Protein AF-A0A7V0R4D4-F1 (afdb_monomer)

Solvent-accessible surface area (backbone atoms only — not comparable to full-atom values): 4425 Å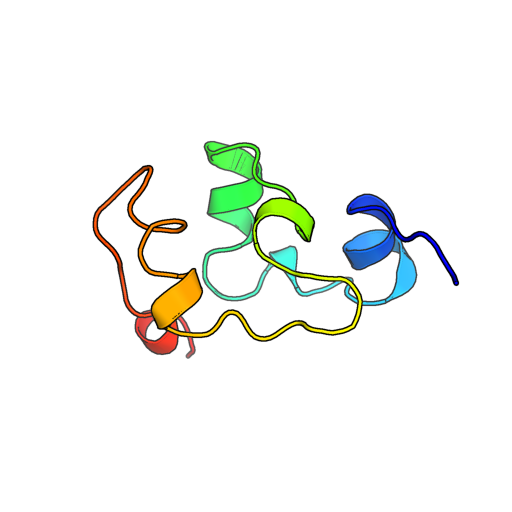² total; per-residue (Å²): 130,89,86,82,55,56,65,50,45,48,74,73,77,38,72,61,55,55,72,44,65,59,42,47,54,42,35,71,75,67,67,50,52,61,60,80,75,33,47,93,100,44,74,76,72,49,74,75,61,41,54,84,55,54,48,74,84,43,83,75,70,68,70,74,79,48,64,128

Secondary structure (DSSP, 8-state):
-----HHHIIIII-TTGGGSTTHHHHHHHS---HHHHPBTTB----HHHHTTTGGGTS----GGGG--

Foldseek 3Di:
DDDDDLCCCCVPPPVCVCVAFCNVVCCPVVVDGQVLQADVVGNDRDPVNCVVRVPPVHPDDDSVVRHD

pLDDT: mean 86.52, std 8.13, range [56.28, 94.56]

Structure (mmCIF, N/CA/C/O backbone):
data_AF-A0A7V0R4D4-F1
#
_entry.id   AF-A0A7V0R4D4-F1
#
loop_
_atom_site.group_PDB
_atom_site.id
_atom_site.type_symbol
_atom_site.label_atom_id
_atom_site.label_alt_id
_atom_site.label_comp_id
_atom_site.label_asym_id
_atom_site.label_entity_id
_atom_site.label_seq_id
_atom_site.pdbx_PDB_ins_code
_atom_site.Cartn_x
_atom_site.Cartn_y
_atom_site.Cartn_z
_atom_site.occupancy
_atom_site.B_iso_or_equiv
_atom_site.auth_seq_id
_atom_site.auth_comp_id
_atom_site.auth_asym_id
_atom_site.auth_atom_id
_atom_site.pdbx_PDB_model_num
ATOM 1 N N . LYS A 1 1 ? 4.528 0.059 23.472 1.00 60.50 1 LYS A N 1
ATOM 2 C CA . LYS A 1 1 ? 4.388 -0.481 22.094 1.00 60.50 1 LYS A CA 1
ATOM 3 C C . LYS A 1 1 ? 4.708 0.643 21.122 1.00 60.50 1 LYS A C 1
ATOM 5 O O . LYS A 1 1 ? 4.091 1.690 21.249 1.00 60.50 1 LYS A O 1
ATOM 10 N N . LEU A 1 2 ? 5.672 0.455 20.219 1.00 64.44 2 LEU A N 1
ATOM 11 C CA . LEU A 1 2 ? 5.963 1.431 19.164 1.00 64.44 2 LEU A CA 1
ATOM 12 C C . LEU A 1 2 ? 4.716 1.600 18.284 1.00 64.44 2 LEU A C 1
ATOM 14 O O . LEU A 1 2 ? 4.158 0.608 17.813 1.00 64.44 2 LEU A O 1
ATOM 18 N N . LYS A 1 3 ? 4.247 2.839 18.123 1.00 74.69 3 LYS A N 1
ATOM 19 C CA . LYS A 1 3 ? 3.129 3.180 17.241 1.00 74.69 3 LYS A CA 1
ATOM 20 C C . LYS A 1 3 ? 3.726 3.618 15.908 1.00 74.69 3 LYS A C 1
ATOM 22 O O . LYS A 1 3 ? 4.204 4.738 15.806 1.00 74.69 3 LYS A O 1
ATOM 27 N N . MET A 1 4 ? 3.749 2.705 14.941 1.00 83.38 4 MET A N 1
ATOM 28 C CA . MET A 1 4 ? 4.257 2.988 13.598 1.00 83.38 4 MET A CA 1
ATOM 29 C C . MET A 1 4 ? 3.148 3.545 12.711 1.00 83.38 4 MET A C 1
ATOM 31 O O . MET A 1 4 ? 2.001 3.092 12.777 1.00 83.38 4 MET A O 1
ATOM 35 N N . GLU A 1 5 ? 3.508 4.496 11.864 1.00 89.50 5 GLU A N 1
ATOM 36 C CA . GLU A 1 5 ? 2.669 5.058 10.815 1.00 89.50 5 GLU A CA 1
ATOM 37 C C . GLU A 1 5 ? 3.091 4.517 9.443 1.00 89.50 5 GLU A C 1
ATOM 39 O O . GLU A 1 5 ? 4.191 4.000 9.258 1.00 89.50 5 GLU A O 1
ATOM 44 N N . SER A 1 6 ? 2.227 4.661 8.432 1.00 89.62 6 SER A N 1
ATOM 45 C CA . SER A 1 6 ? 2.517 4.144 7.081 1.00 89.62 6 SER A CA 1
ATOM 46 C C . SER A 1 6 ? 3.792 4.732 6.459 1.00 89.62 6 SER A C 1
ATOM 48 O O . SER A 1 6 ? 4.413 4.081 5.621 1.00 89.62 6 SER A O 1
ATOM 50 N N . LYS A 1 7 ? 4.188 5.948 6.864 1.00 89.62 7 LYS A N 1
ATOM 51 C CA . LYS A 1 7 ? 5.410 6.617 6.390 1.00 89.62 7 LYS A CA 1
ATOM 52 C C . LYS A 1 7 ? 6.685 5.912 6.866 1.00 89.62 7 LYS A C 1
ATOM 54 O O . LYS A 1 7 ? 7.662 5.862 6.123 1.00 89.62 7 LYS A O 1
ATOM 59 N N . ASP A 1 8 ? 6.645 5.312 8.055 1.00 90.44 8 ASP A N 1
ATOM 60 C CA . ASP A 1 8 ? 7.798 4.647 8.668 1.00 90.44 8 ASP A CA 1
ATOM 61 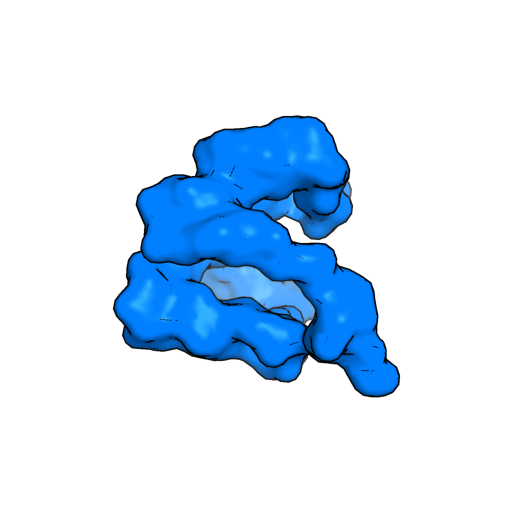C C . ASP A 1 8 ? 8.125 3.339 7.932 1.00 90.44 8 ASP A C 1
ATOM 63 O O . ASP A 1 8 ? 9.282 2.927 7.857 1.00 90.44 8 ASP A O 1
ATOM 67 N N . CYS A 1 9 ? 7.111 2.715 7.315 1.00 88.75 9 CYS A N 1
ATOM 68 C CA . CYS A 1 9 ? 7.272 1.492 6.536 1.00 88.75 9 CYS A CA 1
ATOM 69 C C . CYS A 1 9 ? 8.316 1.679 5.430 1.00 88.75 9 CYS A C 1
ATOM 71 O O . CYS A 1 9 ? 9.320 0.978 5.431 1.00 88.75 9 CYS A O 1
ATOM 73 N N . LEU A 1 10 ? 8.113 2.636 4.520 1.00 90.75 10 LEU A N 1
ATOM 74 C CA . LEU A 1 10 ? 9.029 2.859 3.394 1.00 90.75 10 LEU A CA 1
ATOM 75 C C . LEU A 1 10 ? 10.244 3.712 3.778 1.00 90.75 10 LEU A C 1
ATOM 77 O O . LEU A 1 10 ? 11.303 3.551 3.179 1.00 90.75 10 LEU A O 1
ATOM 81 N N . GLY A 1 11 ? 10.098 4.611 4.756 1.00 88.44 11 GLY A N 1
ATOM 82 C CA . GLY A 1 11 ? 11.151 5.549 5.144 1.00 88.44 11 GLY A CA 1
ATOM 83 C C . GLY A 1 11 ? 12.270 4.940 5.987 1.00 88.44 11 GLY A C 1
ATOM 84 O O . GLY A 1 11 ? 13.377 5.469 5.979 1.00 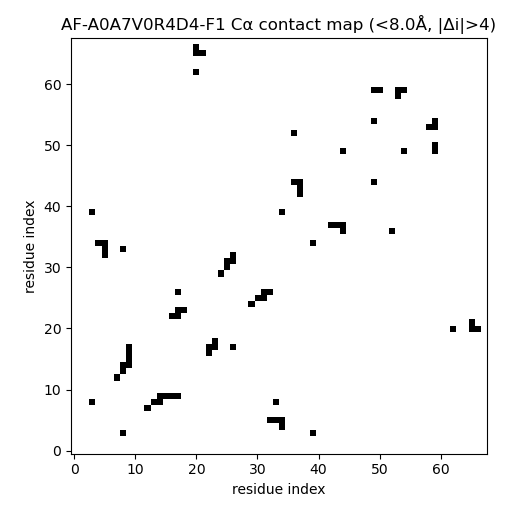88.44 11 GLY A O 1
ATOM 85 N N . THR A 1 12 ? 12.005 3.848 6.711 1.00 88.25 12 THR A N 1
ATOM 86 C CA . THR A 1 12 ? 12.969 3.305 7.685 1.00 88.25 12 THR A CA 1
ATOM 87 C C . THR A 1 12 ? 13.360 1.857 7.412 1.00 88.25 12 THR A C 1
ATOM 89 O O . THR A 1 12 ? 14.536 1.528 7.527 1.00 88.25 12 THR A O 1
ATOM 92 N N . CYS A 1 13 ? 12.413 0.990 7.036 1.00 87.75 13 CYS A N 1
ATOM 93 C CA . CYS A 1 13 ? 12.664 -0.460 7.030 1.00 87.75 13 CYS A CA 1
ATOM 94 C C . CYS A 1 13 ? 12.420 -1.144 5.671 1.00 87.75 13 CYS A C 1
ATOM 96 O O . CYS A 1 13 ? 13.120 -2.091 5.331 1.00 87.75 13 CYS A O 1
ATOM 98 N N . HIS A 1 14 ? 11.453 -0.679 4.877 1.00 89.94 14 HIS A N 1
ATO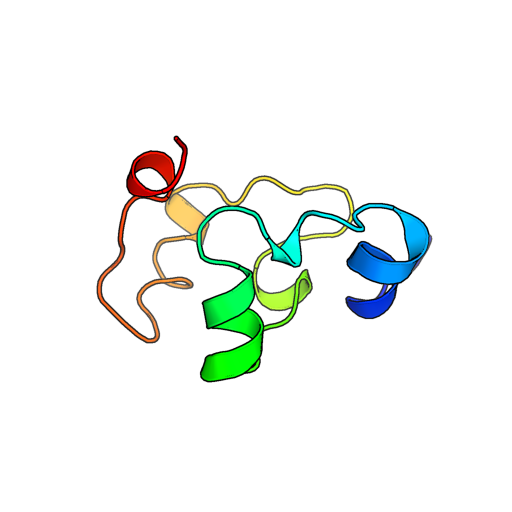M 99 C CA . HIS A 1 14 ? 10.927 -1.385 3.700 1.00 89.94 14 HIS A CA 1
ATOM 100 C C . HIS A 1 14 ? 11.017 -0.553 2.416 1.00 89.94 14 HIS A C 1
ATOM 102 O O . HIS A 1 14 ? 10.052 -0.445 1.660 1.00 89.94 14 HIS A O 1
ATOM 108 N N . GLY A 1 15 ? 12.185 0.035 2.144 1.00 90.62 15 GLY A N 1
ATOM 109 C CA . GLY A 1 15 ? 12.376 1.006 1.055 1.00 90.62 15 GLY A CA 1
ATOM 110 C C . GLY A 1 15 ? 11.995 0.526 -0.353 1.00 90.62 15 GLY A C 1
ATOM 111 O O . GLY A 1 15 ? 11.700 1.348 -1.219 1.00 90.62 15 GLY A O 1
ATOM 112 N N . ASN A 1 16 ? 11.937 -0.789 -0.582 1.00 91.25 16 ASN A N 1
ATOM 113 C CA . ASN A 1 16 ? 11.631 -1.368 -1.891 1.00 91.25 16 ASN A CA 1
ATOM 114 C C . ASN A 1 16 ? 10.196 -1.894 -2.035 1.00 91.25 16 ASN A C 1
ATOM 116 O O . ASN A 1 16 ? 9.786 -2.207 -3.151 1.00 91.25 16 ASN A O 1
ATOM 120 N N . GLU A 1 17 ? 9.410 -1.969 -0.956 1.00 90.50 17 GLU A N 1
ATOM 121 C CA . GLU A 1 17 ? 8.090 -2.624 -0.991 1.00 90.50 17 GLU A CA 1
ATOM 122 C C . GLU A 1 17 ? 7.090 -1.919 -1.913 1.00 90.50 17 GLU A C 1
ATOM 124 O O . GLU A 1 17 ? 6.212 -2.562 -2.483 1.00 90.50 17 GLU A O 1
ATOM 129 N N . SER A 1 18 ? 7.251 -0.615 -2.150 1.00 91.38 18 SER A N 1
ATOM 130 C CA . SER A 1 18 ? 6.420 0.127 -3.108 1.00 91.38 18 SER A CA 1
ATOM 131 C C . SER A 1 18 ? 6.556 -0.372 -4.553 1.00 91.38 18 SER A C 1
ATOM 133 O O . SER A 1 18 ? 5.668 -0.130 -5.370 1.00 91.38 18 SER A O 1
ATOM 135 N N . ARG A 1 19 ? 7.645 -1.081 -4.879 1.00 90.75 19 ARG A N 1
ATOM 136 C CA . ARG A 1 19 ? 7.930 -1.616 -6.219 1.00 90.75 19 ARG A CA 1
ATOM 137 C C . ARG A 1 19 ? 7.507 -3.074 -6.389 1.00 90.75 19 ARG A C 1
ATOM 139 O O . ARG A 1 19 ? 7.603 -3.603 -7.492 1.00 90.75 19 ARG A O 1
ATOM 146 N N . VAL A 1 20 ? 7.057 -3.726 -5.320 1.00 87.44 20 VAL A N 1
ATOM 147 C CA . VAL A 1 20 ? 6.662 -5.135 -5.349 1.00 87.44 20 VAL A CA 1
ATOM 148 C C . VAL A 1 20 ? 5.249 -5.268 -5.913 1.00 87.44 20 VAL A C 1
ATOM 150 O O . VAL A 1 20 ? 4.312 -4.595 -5.473 1.00 87.44 20 VAL A O 1
ATOM 153 N N . GLY A 1 21 ? 5.090 -6.162 -6.891 1.00 87.81 21 GLY A N 1
ATOM 154 C CA . GLY A 1 21 ? 3.803 -6.474 -7.506 1.00 87.81 21 GLY A CA 1
ATOM 155 C C . GLY A 1 21 ? 3.070 -5.222 -7.995 1.00 87.81 21 GLY A C 1
ATOM 156 O O . GLY A 1 21 ? 3.520 -4.541 -8.910 1.00 87.81 21 GLY A O 1
ATOM 157 N N . GLN A 1 22 ? 1.915 -4.934 -7.391 1.00 89.69 22 GLN A N 1
ATOM 158 C CA . GLN A 1 22 ? 1.045 -3.810 -7.763 1.00 89.69 22 GLN A CA 1
ATOM 159 C C . GLN A 1 22 ? 0.962 -2.717 -6.682 1.00 89.69 22 GLN A C 1
ATOM 161 O O . GLN A 1 22 ? 0.100 -1.840 -6.767 1.00 89.69 22 GLN A O 1
ATOM 166 N N . HIS A 1 23 ? 1.842 -2.734 -5.668 1.00 91.81 23 HIS A N 1
ATOM 167 C CA . HIS A 1 23 ? 1.816 -1.741 -4.585 1.00 91.81 23 HIS A CA 1
ATOM 168 C C . HIS A 1 23 ? 1.880 -0.304 -5.113 1.00 91.81 23 HIS A C 1
ATOM 170 O O . HIS A 1 23 ? 1.039 0.515 -4.746 1.00 91.81 23 HIS A O 1
ATOM 176 N N . GLY A 1 24 ? 2.794 -0.013 -6.041 1.00 92.50 24 GLY A N 1
ATOM 177 C CA . GLY A 1 24 ? 2.929 1.320 -6.628 1.00 92.50 24 GLY A CA 1
ATOM 178 C C . GLY A 1 24 ? 1.647 1.830 -7.295 1.00 92.50 24 GLY A C 1
ATOM 179 O O . GLY A 1 24 ? 1.299 3.001 -7.133 1.00 92.50 24 GLY A O 1
ATOM 180 N N . LEU A 1 25 ? 0.892 0.965 -7.985 1.00 92.44 25 LEU A N 1
ATOM 181 C CA . LEU A 1 25 ? -0.390 1.358 -8.580 1.00 92.44 25 LEU A CA 1
ATOM 182 C C . LEU A 1 25 ? -1.447 1.634 -7.511 1.00 92.44 25 LEU A C 1
ATOM 184 O O . LEU A 1 25 ? -2.121 2.657 -7.588 1.00 92.44 25 LEU A O 1
ATOM 188 N N . HIS A 1 26 ? -1.579 0.780 -6.495 1.00 92.88 26 HIS A N 1
ATOM 189 C CA . HIS A 1 26 ? -2.543 1.020 -5.416 1.00 92.88 26 HIS A CA 1
ATOM 190 C C . HIS A 1 26 ? -2.231 2.306 -4.639 1.00 92.88 26 HIS A C 1
ATOM 192 O O . HIS A 1 26 ? -3.141 3.069 -4.319 1.00 92.88 26 HIS A O 1
ATOM 198 N N . MET A 1 27 ? -0.953 2.597 -4.400 1.00 93.56 27 MET A N 1
ATOM 199 C CA . MET A 1 27 ? -0.539 3.822 -3.718 1.00 93.56 27 MET A CA 1
ATOM 200 C C . MET A 1 27 ? -0.813 5.076 -4.553 1.00 93.56 27 MET A C 1
ATOM 202 O O . MET A 1 27 ? -1.358 6.051 -4.045 1.00 93.56 27 MET A O 1
ATOM 206 N N . THR A 1 28 ? -0.453 5.064 -5.839 1.00 94.56 28 THR A N 1
ATOM 207 C CA . THR A 1 28 ? -0.524 6.268 -6.688 1.00 94.56 28 THR A CA 1
ATOM 208 C C . THR A 1 28 ? -1.894 6.501 -7.314 1.00 94.56 28 THR A C 1
ATOM 210 O O . THR A 1 28 ? -2.282 7.649 -7.508 1.00 94.56 28 THR A O 1
ATOM 213 N N . ARG A 1 29 ? -2.638 5.437 -7.644 1.00 93.62 29 ARG A N 1
ATOM 214 C CA . ARG A 1 29 ? -3.941 5.533 -8.322 1.00 93.62 29 ARG A CA 1
ATOM 215 C C . ARG A 1 29 ? -5.120 5.471 -7.363 1.00 93.62 29 ARG A C 1
ATOM 217 O O . ARG A 1 29 ? -6.118 6.131 -7.618 1.00 93.62 29 ARG A O 1
ATOM 224 N N . ALA A 1 30 ? -5.010 4.692 -6.289 1.00 92.06 30 ALA A N 1
ATOM 225 C CA . ALA A 1 30 ? -6.079 4.535 -5.302 1.00 92.06 30 ALA A CA 1
ATOM 226 C C . ALA A 1 30 ? -5.790 5.258 -3.974 1.00 92.06 30 ALA A C 1
ATOM 228 O O . ALA A 1 30 ? -6.633 5.239 -3.084 1.00 92.06 30 ALA A O 1
ATOM 229 N N . GLY A 1 31 ? -4.619 5.892 -3.822 1.00 93.25 31 GLY A N 1
ATOM 230 C CA . GLY A 1 31 ? -4.252 6.617 -2.600 1.00 93.25 31 GLY A CA 1
ATOM 231 C C . GLY A 1 31 ? -4.065 5.720 -1.372 1.00 93.25 31 GLY A C 1
ATOM 232 O O . GLY A 1 31 ? -4.058 6.222 -0.247 1.00 93.25 31 GLY A O 1
ATOM 233 N N . MET A 1 32 ? -3.933 4.406 -1.578 1.00 93.56 32 MET A N 1
ATOM 234 C CA . MET A 1 32 ? -3.833 3.423 -0.502 1.00 93.56 32 MET A CA 1
ATOM 235 C C . MET A 1 32 ? -2.481 3.525 0.207 1.00 93.56 32 MET A C 1
ATOM 237 O O . MET A 1 32 ? -1.438 3.751 -0.409 1.00 93.56 32 MET A O 1
ATOM 241 N N . LYS A 1 33 ? -2.489 3.304 1.516 1.00 94.38 33 LYS A N 1
ATOM 242 C CA . LYS A 1 33 ? -1.320 3.312 2.393 1.00 94.38 33 LYS A CA 1
ATOM 243 C C . LYS A 1 33 ? -1.016 1.904 2.895 1.00 94.38 33 LYS A C 1
ATOM 245 O O . LYS A 1 33 ? -1.882 1.036 2.950 1.00 94.38 33 LYS A O 1
ATOM 250 N N . CYS A 1 34 ? 0.225 1.692 3.328 1.00 92.62 34 CYS A N 1
ATOM 251 C CA . CYS A 1 34 ? 0.718 0.401 3.819 1.00 92.62 34 CYS A CA 1
ATOM 252 C C . CYS A 1 34 ? -0.209 -0.199 4.893 1.00 92.62 34 CYS A C 1
ATOM 254 O O . CYS A 1 34 ? -0.546 -1.381 4.849 1.00 92.62 34 CYS A O 1
ATOM 256 N N . LEU A 1 35 ? -0.655 0.633 5.841 1.00 91.94 35 LEU A N 1
ATOM 257 C CA . LEU A 1 35 ? -1.463 0.194 6.980 1.00 91.94 35 LEU A CA 1
ATOM 258 C C . LEU A 1 35 ? -2.959 0.025 6.679 1.00 91.94 35 LEU A C 1
ATOM 260 O O . LEU A 1 35 ? -3.693 -0.444 7.546 1.00 91.94 35 LEU A O 1
ATOM 264 N N . ASP A 1 36 ? -3.415 0.353 5.468 1.00 92.00 36 ASP A N 1
ATOM 265 C CA . ASP A 1 36 ? -4.799 0.081 5.061 1.00 92.00 36 ASP A CA 1
ATOM 266 C C . ASP A 1 36 ? -5.022 -1.424 4.847 1.00 92.00 36 ASP A C 1
ATOM 268 O O . ASP A 1 36 ? -6.126 -1.937 5.038 1.00 92.00 36 ASP A O 1
ATOM 272 N N . CYS A 1 37 ? -3.952 -2.146 4.496 1.00 91.12 37 CYS A N 1
ATOM 273 C CA . CYS A 1 37 ? -3.965 -3.591 4.277 1.00 91.12 37 CYS A CA 1
ATOM 274 C C . CYS A 1 37 ? -3.165 -4.351 5.344 1.00 91.12 37 CYS A C 1
ATOM 276 O O . CYS A 1 37 ? -3.602 -5.403 5.820 1.00 91.12 37 CYS A O 1
ATOM 278 N N . HIS A 1 38 ? -1.996 -3.830 5.721 1.00 90.62 38 HIS A N 1
ATOM 279 C CA . HIS A 1 38 ? -1.061 -4.506 6.613 1.00 90.62 38 HIS A CA 1
ATOM 280 C C . HIS A 1 38 ? -1.203 -4.037 8.057 1.00 90.62 38 HIS A C 1
ATOM 282 O O . HIS A 1 38 ? -1.569 -2.900 8.344 1.00 90.62 38 HIS A O 1
ATOM 288 N N . ARG A 1 39 ? -0.835 -4.911 8.994 1.00 88.38 39 ARG A N 1
ATOM 289 C CA . ARG A 1 39 ? -0.609 -4.516 10.385 1.00 88.38 39 ARG A CA 1
ATOM 290 C C . ARG A 1 39 ? 0.895 -4.411 10.637 1.00 88.38 39 ARG A C 1
ATOM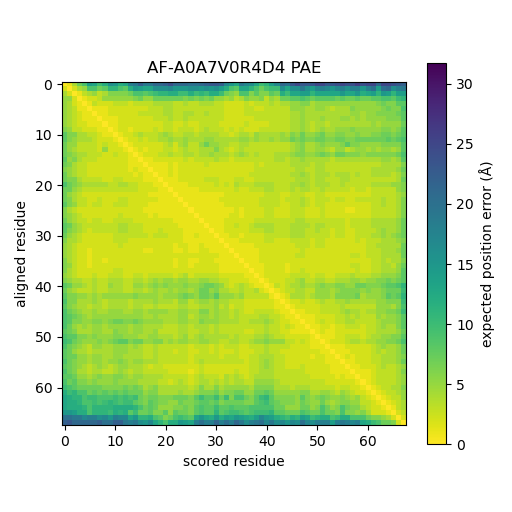 292 O O . ARG A 1 39 ? 1.650 -5.227 10.107 1.00 88.38 39 ARG A O 1
ATOM 299 N N . PRO A 1 40 ? 1.347 -3.465 11.477 1.00 86.88 40 PRO A N 1
ATOM 300 C CA . PRO A 1 40 ? 2.747 -3.380 11.885 1.00 86.88 40 PRO A CA 1
ATOM 301 C C . PRO A 1 40 ? 3.281 -4.747 12.346 1.00 86.88 40 PRO A C 1
ATOM 303 O O . PRO A 1 40 ? 2.682 -5.370 13.221 1.00 86.88 40 PRO A O 1
ATOM 306 N N . HIS A 1 41 ? 4.377 -5.220 11.744 1.00 83.31 41 HIS A N 1
ATOM 307 C CA . HIS A 1 41 ? 5.010 -6.523 12.031 1.00 83.31 41 HIS A CA 1
ATOM 308 C C . HIS A 1 41 ? 4.132 -7.769 11.807 1.00 83.31 41 HIS A C 1
ATOM 310 O O . HIS A 1 41 ? 4.529 -8.875 12.160 1.00 83.31 41 HIS A O 1
ATOM 316 N N . ASN A 1 42 ? 2.978 -7.622 11.159 1.00 86.19 42 ASN A N 1
ATOM 317 C CA . ASN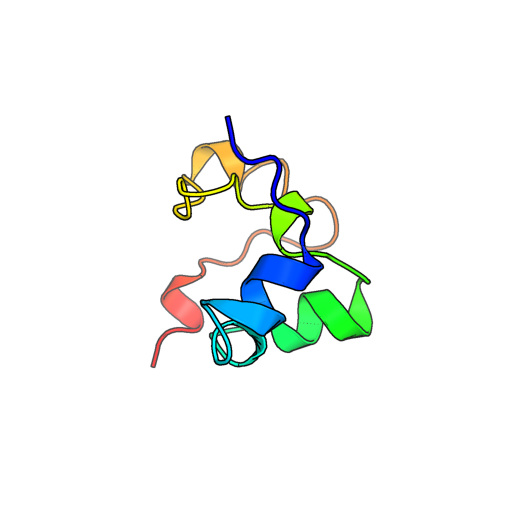 A 1 42 ? 2.162 -8.724 10.668 1.00 86.19 42 ASN A CA 1
ATOM 318 C C . ASN A 1 42 ? 1.783 -8.428 9.210 1.00 86.19 42 ASN A C 1
ATOM 320 O O . ASN A 1 42 ? 0.723 -7.883 8.897 1.00 86.19 42 ASN A O 1
ATOM 324 N N . TRP A 1 43 ? 2.754 -8.720 8.342 1.00 81.94 43 TRP A N 1
ATOM 325 C CA . TRP A 1 43 ? 2.824 -8.279 6.949 1.00 81.94 43 TRP A CA 1
ATOM 326 C C . TRP A 1 43 ? 2.022 -9.163 5.995 1.00 81.94 43 TRP A C 1
ATOM 328 O O . TRP A 1 43 ? 1.727 -8.756 4.877 1.00 81.94 43 TRP A O 1
ATOM 338 N N . MET A 1 44 ? 1.635 -10.363 6.417 1.00 86.94 44 MET A N 1
ATOM 339 C CA . MET A 1 44 ? 0.888 -11.271 5.560 1.00 86.94 44 MET A CA 1
ATOM 340 C C . MET A 1 44 ? -0.603 -10.933 5.594 1.00 86.94 44 MET A C 1
ATOM 342 O O . MET A 1 44 ? -1.255 -11.050 6.630 1.00 86.94 44 MET A O 1
ATOM 346 N N . VAL A 1 45 ? -1.166 -10.572 4.441 1.00 87.00 45 VAL A N 1
ATOM 347 C CA . VAL A 1 45 ? -2.620 -10.452 4.277 1.00 87.00 45 VAL A CA 1
ATOM 348 C C . VAL A 1 45 ? -3.173 -11.823 3.901 1.00 87.00 45 VAL A C 1
ATOM 350 O O . VAL A 1 45 ? -2.974 -12.317 2.792 1.00 87.00 45 VAL A O 1
ATOM 353 N N . GLY A 1 46 ? -3.860 -12.474 4.839 1.00 86.06 46 GLY A N 1
ATOM 354 C CA . GLY A 1 46 ? -4.468 -13.781 4.592 1.00 86.06 46 GLY A CA 1
ATOM 355 C C . GLY A 1 46 ? -5.624 -13.711 3.585 1.00 86.06 46 GLY A C 1
ATOM 356 O O . GLY A 1 46 ? -6.309 -12.696 3.479 1.00 86.06 46 GLY A O 1
ATOM 357 N N . LYS A 1 47 ? -5.923 -14.827 2.901 1.00 84.25 47 LYS A N 1
ATOM 358 C CA . LYS A 1 47 ? -7.004 -14.907 1.888 1.00 84.25 47 LYS A CA 1
ATOM 359 C C . LYS A 1 47 ? -8.360 -14.395 2.392 1.00 84.25 47 LYS A C 1
ATOM 361 O O . LYS A 1 47 ? -9.074 -13.724 1.655 1.00 84.25 47 LYS A O 1
ATOM 366 N N . LYS A 1 48 ? -8.707 -14.697 3.650 1.00 86.19 48 LYS A N 1
ATOM 367 C CA . LYS A 1 48 ? -9.958 -14.232 4.274 1.00 86.19 48 LYS A CA 1
ATOM 368 C C . LYS A 1 48 ? -10.010 -12.713 4.435 1.00 86.19 48 LYS A C 1
ATOM 370 O O . LYS A 1 48 ? -11.081 -12.156 4.285 1.00 86.19 48 LYS A O 1
ATOM 375 N N . GLN A 1 49 ? -8.880 -12.076 4.745 1.00 86.56 49 GLN A N 1
ATOM 376 C CA . GLN A 1 49 ? -8.788 -10.623 4.896 1.00 86.56 49 GLN A CA 1
ATOM 377 C C . GLN A 1 49 ? -8.729 -9.923 3.535 1.00 86.56 49 GLN A C 1
ATOM 379 O O . GLN A 1 49 ? -9.267 -8.834 3.389 1.00 86.56 49 GLN A O 1
ATOM 384 N N . ALA A 1 50 ? -8.094 -10.55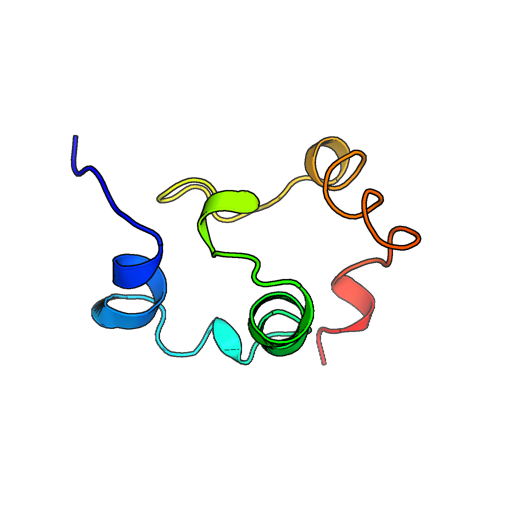0 2.540 1.00 87.75 50 ALA A N 1
ATOM 385 C CA . ALA A 1 50 ? -8.070 -10.040 1.173 1.00 87.75 50 ALA A CA 1
ATOM 386 C C . ALA A 1 50 ? -9.485 -9.972 0.572 1.00 87.75 50 ALA A C 1
ATOM 388 O O . ALA A 1 50 ? -9.829 -8.992 -0.089 1.00 87.75 50 ALA A O 1
ATOM 389 N N . LYS A 1 51 ? -10.325 -10.980 0.846 1.00 87.06 51 LYS A N 1
ATOM 390 C CA . LYS A 1 51 ? -11.760 -10.938 0.539 1.00 87.06 51 LYS A CA 1
ATOM 391 C C . LYS A 1 51 ? -12.442 -9.883 1.418 1.00 87.06 51 LYS A C 1
ATOM 393 O O . LYS A 1 51 ? -12.297 -9.906 2.634 1.00 87.06 51 LYS A O 1
ATOM 398 N N . GLY A 1 52 ? -13.168 -8.951 0.820 1.00 85.00 52 GLY A N 1
ATOM 399 C CA . GLY A 1 52 ? -13.737 -7.789 1.501 1.00 85.00 52 GLY A CA 1
ATOM 400 C C . GLY A 1 52 ? -12.801 -6.582 1.617 1.00 85.00 52 GLY A C 1
ATOM 401 O O . GLY A 1 52 ? -13.271 -5.524 2.029 1.00 85.00 52 GLY A O 1
ATOM 402 N N . LEU A 1 53 ? -11.503 -6.696 1.307 1.00 88.56 53 LEU A N 1
ATOM 403 C CA . LEU A 1 53 ? -10.551 -5.573 1.274 1.00 88.56 53 LEU A CA 1
ATOM 404 C C . LEU A 1 53 ? -10.165 -5.231 -0.166 1.00 88.56 53 LEU A C 1
ATOM 406 O O . LEU A 1 53 ? -10.300 -4.088 -0.592 1.00 88.56 53 LEU A O 1
ATOM 410 N N . CYS A 1 54 ? -9.689 -6.230 -0.908 1.00 88.94 54 CYS A N 1
ATOM 411 C CA . CYS A 1 54 ? -9.177 -6.064 -2.264 1.00 88.94 54 CYS A CA 1
ATOM 412 C C . CYS A 1 54 ? -10.298 -6.009 -3.311 1.00 88.94 54 CYS A C 1
ATOM 414 O O . CYS A 1 54 ? -10.101 -5.439 -4.376 1.00 88.94 54 CYS A O 1
ATOM 416 N N . ASP A 1 55 ? -11.463 -6.582 -3.004 1.00 90.88 55 ASP A N 1
ATOM 417 C CA . ASP A 1 55 ? -12.653 -6.584 -3.864 1.00 90.88 55 ASP A CA 1
ATOM 418 C C . ASP A 1 55 ? -13.524 -5.323 -3.725 1.00 90.88 55 ASP A C 1
ATOM 420 O O . ASP A 1 55 ? -14.556 -5.208 -4.379 1.00 90.88 55 ASP A O 1
ATOM 424 N N . ARG A 1 56 ? -13.092 -4.341 -2.921 1.00 89.88 56 ARG A N 1
ATOM 425 C CA . ARG A 1 56 ? -13.799 -3.059 -2.752 1.00 89.88 56 ARG A CA 1
ATOM 426 C C . ARG A 1 56 ? -13.749 -2.168 -3.988 1.00 89.88 56 ARG A C 1
ATOM 428 O O . ARG A 1 56 ? -14.642 -1.349 -4.171 1.00 89.88 56 ARG A O 1
ATOM 435 N N . CYS A 1 57 ? -12.698 -2.299 -4.795 1.00 90.31 57 CYS A N 1
ATOM 436 C CA . CYS A 1 57 ? -12.470 -1.431 -5.952 1.00 90.31 57 CYS A CA 1
ATOM 437 C C . CYS A 1 57 ? -12.522 -2.190 -7.283 1.00 90.31 57 CYS A C 1
ATOM 439 O O . CYS A 1 57 ? -12.936 -1.629 -8.291 1.00 90.31 57 CYS A O 1
ATOM 441 N N . HIS A 1 58 ? -12.082 -3.448 -7.313 1.00 91.56 58 HIS A N 1
ATOM 442 C CA . HIS A 1 58 ? -12.060 -4.286 -8.511 1.00 91.56 58 HIS A CA 1
ATOM 443 C C . HIS A 1 58 ? -12.139 -5.760 -8.118 1.00 91.56 58 HIS A C 1
ATOM 445 O O . HIS A 1 58 ? -11.829 -6.105 -6.987 1.00 91.56 58 HIS A O 1
ATOM 451 N N . GLU A 1 59 ? -12.464 -6.660 -9.046 1.00 91.75 59 GLU A N 1
ATOM 452 C CA . GLU A 1 59 ? -12.477 -8.099 -8.749 1.00 91.75 59 GLU A CA 1
ATOM 453 C C . GLU A 1 59 ? -11.154 -8.587 -8.140 1.00 91.75 59 GLU A C 1
ATOM 455 O O . GLU A 1 59 ? -10.066 -8.185 -8.572 1.00 91.75 59 GLU A O 1
ATOM 460 N N . LEU A 1 60 ? -11.242 -9.468 -7.138 1.00 88.38 60 LEU A N 1
ATOM 461 C CA . LEU A 1 60 ? -10.076 -10.003 -6.441 1.00 88.38 60 LEU A CA 1
ATOM 462 C C . LEU A 1 60 ? -9.168 -10.762 -7.418 1.00 88.38 60 LEU A C 1
ATOM 464 O O . LEU A 1 60 ? -9.539 -11.793 -7.977 1.00 88.38 60 LEU A O 1
ATOM 468 N N . ARG A 1 61 ? -7.929 -10.287 -7.563 1.00 86.44 61 ARG A N 1
ATOM 469 C CA . ARG A 1 61 ? -6.881 -10.954 -8.345 1.00 86.44 61 ARG A CA 1
ATOM 470 C C . ARG A 1 61 ? -5.876 -11.592 -7.398 1.00 86.44 61 ARG A C 1
ATOM 472 O O . ARG A 1 61 ? -5.450 -10.961 -6.436 1.00 86.44 61 ARG A O 1
ATOM 479 N N . SER A 1 62 ? -5.480 -12.834 -7.675 1.00 81.19 62 SER A N 1
ATOM 480 C CA . SER A 1 62 ? -4.456 -13.516 -6.876 1.00 81.19 62 SER A CA 1
ATOM 481 C C . SER A 1 62 ? -3.124 -12.753 -6.945 1.00 81.19 62 SER A C 1
ATOM 483 O O . SER A 1 62 ? -2.611 -12.587 -8.056 1.00 81.19 62 SER A O 1
ATOM 485 N N . PRO A 1 63 ? -2.529 -12.343 -5.804 1.00 71.69 63 PRO A N 1
ATOM 486 C CA . PRO A 1 63 ? -1.222 -11.687 -5.774 1.00 71.69 63 PRO A CA 1
ATOM 487 C C . PRO A 1 63 ? -0.111 -12.516 -6.427 1.00 71.69 63 PRO A C 1
ATOM 489 O O . PRO A 1 63 ? 0.793 -11.951 -7.030 1.00 71.69 63 PRO A O 1
ATOM 492 N N . ALA A 1 64 ? -0.227 -13.850 -6.394 1.00 74.25 64 ALA A N 1
ATOM 493 C CA . ALA A 1 64 ? 0.719 -14.768 -7.030 1.00 74.25 64 ALA A CA 1
ATOM 494 C C . ALA A 1 64 ? 0.841 -14.568 -8.551 1.00 74.25 64 ALA A C 1
ATOM 496 O O . ALA A 1 64 ? 1.826 -14.985 -9.140 1.00 74.25 64 ALA A O 1
ATOM 497 N N . ARG A 1 65 ? -0.130 -13.907 -9.197 1.00 77.12 65 ARG A N 1
ATOM 498 C CA . ARG A 1 65 ? -0.049 -13.550 -10.624 1.00 77.12 65 ARG A CA 1
ATOM 499 C C . ARG A 1 65 ? 0.931 -12.410 -10.914 1.00 77.12 65 ARG A C 1
ATOM 501 O O . ARG A 1 65 ? 1.161 -12.110 -12.078 1.00 77.12 65 ARG A O 1
ATOM 508 N N . PHE A 1 66 ? 1.435 -11.742 -9.879 1.00 71.31 66 PHE A N 1
ATOM 509 C CA . PHE A 1 66 ? 2.287 -10.555 -9.986 1.00 71.31 66 PHE A CA 1
ATOM 510 C C . PHE A 1 66 ? 3.659 -10.755 -9.333 1.00 71.31 66 PHE A C 1
ATOM 512 O O . PHE A 1 66 ? 4.398 -9.787 -9.165 1.00 71.31 66 PHE A O 1
ATOM 519 N N . ILE A 1 67 ? 3.974 -11.991 -8.942 1.00 62.56 67 ILE A N 1
ATOM 520 C CA . ILE A 1 67 ? 5.292 -12.399 -8.467 1.00 62.56 67 ILE A CA 1
ATOM 521 C C . ILE A 1 67 ? 5.957 -13.080 -9.668 1.00 62.56 67 ILE A C 1
ATOM 523 O O . ILE A 1 67 ? 5.483 -14.129 -10.101 1.00 62.56 67 ILE A O 1
ATOM 527 N N . TYR A 1 68 ? 6.959 -12.417 -10.249 1.00 56.28 68 TYR A N 1
ATOM 528 C CA . TYR A 1 68 ? 7.881 -12.998 -11.230 1.00 56.28 68 TYR A CA 1
ATOM 529 C C . TYR A 1 68 ? 9.058 -13.636 -10.497 1.00 56.28 68 TYR A C 1
ATOM 531 O O . TYR A 1 68 ? 9.503 -13.025 -9.496 1.00 56.28 68 TYR A O 1
#

Sequence (68 aa):
KLKMESKDCLGTCHGNESRVGQHGLHMTRAGMK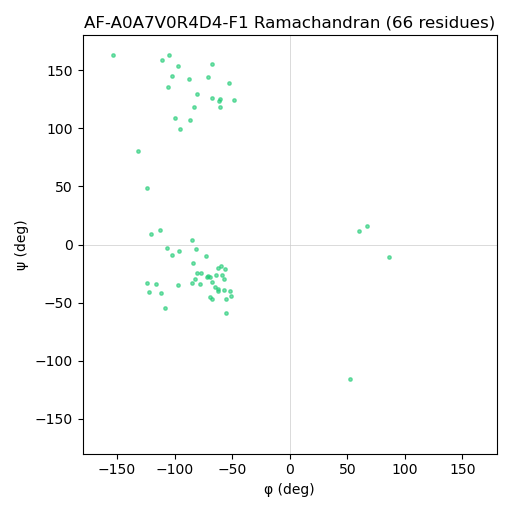CLDCHRPHNWMVGKKQAKGLCDRCHELRSPARFIY

Radius of gyration: 12.28 Å; Cα contacts (8 Å, |Δi|>4): 41; c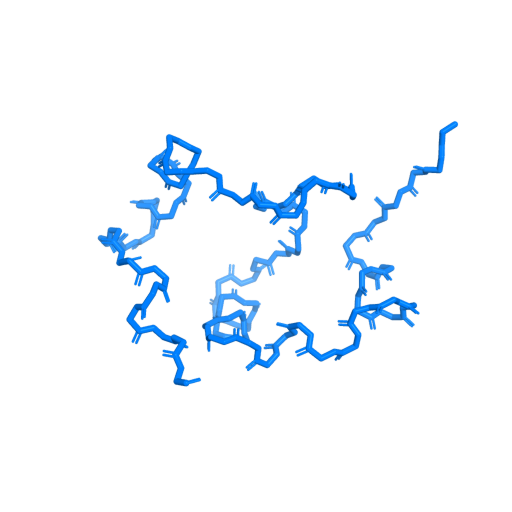hains: 1; bounding box: 27×22×33 Å

Mean predicted aligned error: 4.37 Å